Protein AF-A0A7Y2E6Q7-F1 (afdb_monomer_lite)

Structure (mmCIF, N/CA/C/O backbone):
data_AF-A0A7Y2E6Q7-F1
#
_entry.id   AF-A0A7Y2E6Q7-F1
#
loop_
_atom_site.group_PDB
_atom_site.id
_atom_site.type_symbol
_atom_site.label_atom_id
_atom_site.label_alt_id
_atom_site.label_comp_id
_atom_site.label_asym_id
_atom_site.label_entity_id
_atom_site.label_seq_id
_atom_site.pdbx_PDB_ins_code
_atom_site.Cartn_x
_atom_site.Cartn_y
_atom_site.Cartn_z
_atom_site.occupancy
_atom_site.B_iso_or_equiv
_atom_site.auth_seq_id
_atom_site.auth_comp_id
_atom_site.auth_asym_id
_atom_site.auth_atom_id
_atom_site.pdbx_PDB_model_num
ATOM 1 N N . MET A 1 1 ? 32.417 20.825 -44.398 1.00 62.53 1 MET A N 1
ATOM 2 C CA . MET A 1 1 ? 32.266 21.211 -42.970 1.00 62.53 1 MET A CA 1
ATOM 3 C C . MET A 1 1 ? 30.807 21.233 -42.486 1.00 62.53 1 MET A C 1
ATOM 5 O O . MET A 1 1 ? 30.544 20.739 -41.401 1.00 62.53 1 MET A O 1
ATOM 9 N N . ARG A 1 2 ? 29.829 21.708 -43.280 1.00 69.94 2 ARG A N 1
ATOM 10 C CA . ARG A 1 2 ? 28.402 21.793 -42.879 1.00 69.94 2 ARG A CA 1
ATOM 11 C C . ARG A 1 2 ? 27.683 20.447 -42.642 1.00 69.94 2 ARG A C 1
ATOM 13 O O . ARG A 1 2 ? 26.778 20.384 -41.819 1.00 69.94 2 ARG A O 1
ATOM 20 N N . HIS A 1 3 ? 28.078 19.376 -43.336 1.00 67.69 3 HIS A N 1
ATOM 21 C CA . HIS A 1 3 ? 27.467 18.043 -43.184 1.00 67.69 3 HIS A CA 1
ATOM 22 C C . HIS A 1 3 ? 27.973 17.281 -41.950 1.00 67.69 3 HIS A C 1
ATOM 24 O O . HIS A 1 3 ? 27.185 16.613 -41.293 1.00 67.69 3 HIS A O 1
ATOM 30 N N . ALA A 1 4 ? 29.248 17.455 -4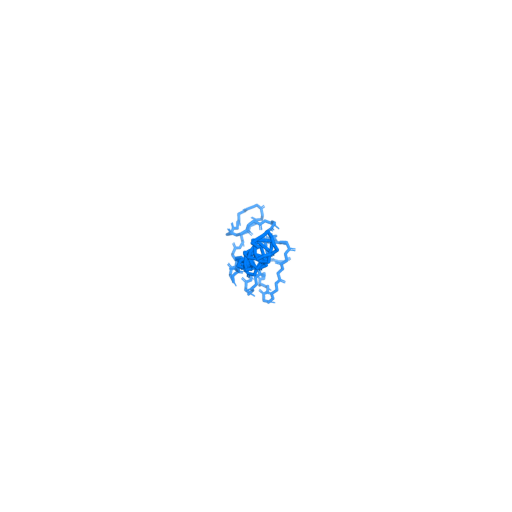1.582 1.00 73.31 4 ALA A N 1
ATOM 31 C CA . ALA A 1 4 ? 29.823 16.872 -40.368 1.00 73.31 4 ALA A CA 1
ATOM 32 C C . ALA A 1 4 ? 29.174 17.450 -39.099 1.00 73.31 4 ALA A C 1
ATOM 34 O O . ALA A 1 4 ? 28.849 16.710 -38.180 1.00 73.31 4 ALA A O 1
ATOM 35 N N . PHE A 1 5 ? 28.889 18.758 -39.089 1.00 74.00 5 PHE A N 1
ATOM 36 C CA . PHE A 1 5 ? 28.200 19.421 -37.978 1.00 74.00 5 PHE A CA 1
ATOM 37 C C . PHE A 1 5 ? 26.777 18.882 -37.752 1.00 74.00 5 PHE A C 1
ATOM 39 O O . PHE A 1 5 ? 26.379 18.638 -36.619 1.00 74.00 5 PHE A O 1
ATOM 46 N N . ARG A 1 6 ? 26.027 18.623 -38.833 1.00 79.44 6 ARG A N 1
ATOM 47 C CA . ARG A 1 6 ? 24.692 18.002 -38.760 1.00 79.44 6 ARG A CA 1
ATOM 48 C C . ARG A 1 6 ? 24.745 16.572 -38.229 1.00 79.44 6 ARG A C 1
ATOM 50 O O . ARG A 1 6 ? 23.897 16.196 -37.430 1.00 79.44 6 ARG A O 1
ATOM 57 N N . PHE A 1 7 ? 25.756 15.808 -38.638 1.00 79.25 7 PHE A N 1
ATOM 58 C CA . PHE A 1 7 ? 25.953 14.436 -38.174 1.00 79.25 7 PHE A CA 1
ATOM 59 C C . PHE A 1 7 ? 26.245 14.381 -36.670 1.00 79.25 7 PHE A C 1
ATOM 61 O O . PHE A 1 7 ? 25.611 13.611 -35.955 1.00 79.25 7 PHE A O 1
ATOM 68 N N . VAL A 1 8 ? 27.127 15.265 -36.186 1.00 86.75 8 VAL A N 1
ATOM 69 C CA . VAL A 1 8 ? 27.467 15.386 -34.759 1.00 86.75 8 VAL A CA 1
ATOM 70 C C . VAL A 1 8 ? 26.248 15.794 -33.926 1.00 86.75 8 VAL A C 1
ATOM 72 O O . VAL A 1 8 ? 26.014 15.233 -32.854 1.00 86.75 8 VAL A O 1
ATOM 75 N N . LEU A 1 9 ? 25.431 16.720 -34.437 1.00 83.75 9 LEU A N 1
ATOM 76 C CA . LEU A 1 9 ? 24.205 17.153 -33.768 1.00 83.75 9 LEU A CA 1
ATOM 77 C C . LEU A 1 9 ? 23.19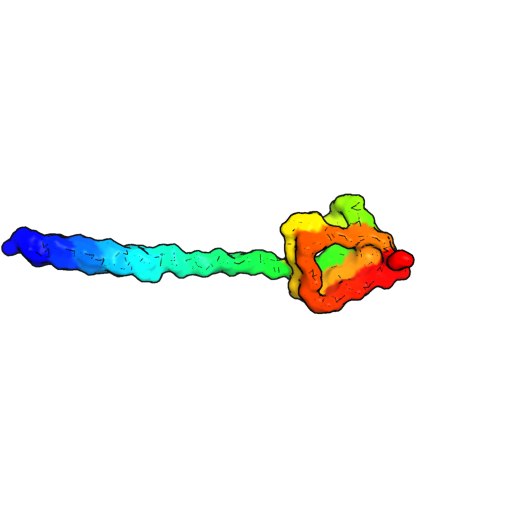2 16.003 -33.645 1.00 83.75 9 LEU A C 1
ATOM 79 O O . LEU A 1 9 ? 22.650 15.777 -32.566 1.00 83.75 9 LEU A O 1
ATOM 83 N N . CYS A 1 10 ? 22.982 15.232 -34.717 1.00 85.12 10 CYS A N 1
ATOM 84 C CA . CYS A 1 10 ? 22.103 14.061 -34.691 1.00 85.12 10 CYS A CA 1
ATOM 85 C C . CYS A 1 10 ? 22.602 12.986 -33.716 1.00 85.12 10 CYS A C 1
ATOM 87 O O . CYS A 1 10 ? 21.798 12.432 -32.967 1.00 85.12 10 CYS A O 1
ATOM 89 N N . SER A 1 11 ? 23.912 12.721 -33.673 1.00 81.31 11 SER A N 1
ATOM 90 C CA . SER A 1 11 ? 24.475 11.754 -32.722 1.00 81.31 11 SER A CA 1
ATOM 91 C C . SER A 1 11 ? 24.342 12.204 -31.264 1.00 81.31 11 SER A C 1
ATOM 93 O O . SER A 1 11 ? 24.073 11.376 -30.399 1.00 81.31 11 SER A O 1
ATOM 95 N N . LEU A 1 12 ? 24.457 13.507 -30.987 1.00 85.69 12 LEU A N 1
ATOM 96 C CA . LEU A 1 12 ? 24.258 14.061 -29.644 1.00 85.69 12 LEU A CA 1
ATOM 97 C C . LEU A 1 12 ? 22.802 13.947 -29.180 1.00 85.69 12 LEU A C 1
ATOM 99 O O . LEU A 1 12 ? 22.553 13.576 -28.036 1.00 85.69 12 LEU A O 1
ATOM 103 N N . VAL A 1 13 ? 21.843 14.213 -30.071 1.00 86.75 13 VAL A N 1
ATOM 104 C CA . VAL A 1 13 ? 20.408 14.069 -29.772 1.00 86.75 13 VAL A CA 1
ATOM 105 C C . VAL A 1 13 ? 20.047 12.607 -29.508 1.00 86.75 13 VAL A C 1
ATOM 107 O O . VAL A 1 13 ? 19.328 12.314 -28.554 1.00 86.75 13 VAL A O 1
ATOM 110 N N . PHE A 1 14 ? 20.581 11.683 -30.309 1.00 83.88 14 PHE A N 1
ATOM 111 C CA . PHE A 1 14 ? 20.342 10.252 -30.122 1.00 83.88 14 PHE A CA 1
ATOM 112 C C . PHE A 1 14 ? 20.940 9.737 -28.805 1.00 83.88 14 PHE A C 1
ATOM 114 O O . PHE A 1 14 ? 20.283 8.997 -28.075 1.00 83.88 14 PHE A O 1
ATOM 121 N N . ALA A 1 15 ? 22.152 10.183 -28.458 1.00 83.62 15 ALA A N 1
ATOM 122 C CA . ALA A 1 15 ? 22.775 9.852 -27.182 1.00 83.62 15 ALA A CA 1
ATOM 123 C C . ALA A 1 15 ? 21.961 10.394 -25.995 1.00 83.62 15 ALA A C 1
ATOM 125 O O . ALA A 1 15 ? 21.706 9.653 -25.053 1.00 83.62 15 ALA A O 1
ATOM 126 N N . ALA A 1 16 ? 21.485 11.642 -26.051 1.00 81.19 16 ALA A N 1
ATOM 127 C CA . ALA A 1 16 ? 20.678 12.233 -24.981 1.00 81.19 16 ALA A CA 1
ATOM 128 C C . ALA A 1 16 ? 19.351 11.485 -24.743 1.00 81.19 16 ALA A C 1
ATOM 130 O O . ALA A 1 16 ? 18.948 11.301 -23.596 1.00 81.19 16 ALA A O 1
ATOM 131 N N . ALA A 1 17 ? 18.701 10.999 -25.806 1.00 79.88 17 ALA A N 1
ATOM 132 C CA . ALA A 1 17 ? 17.475 10.208 -25.692 1.00 79.88 17 ALA A CA 1
ATOM 133 C C . ALA A 1 17 ? 17.704 8.849 -25.001 1.00 79.88 17 ALA A C 1
ATOM 135 O O . ALA A 1 17 ? 16.835 8.385 -24.264 1.00 79.88 17 ALA A O 1
ATOM 136 N N . ALA A 1 18 ? 18.880 8.237 -25.179 1.00 78.19 18 ALA A N 1
ATOM 137 C CA . ALA A 1 18 ? 19.218 6.963 -24.542 1.00 78.19 18 ALA A CA 1
ATOM 138 C C . ALA A 1 18 ? 19.367 7.073 -23.011 1.00 78.19 18 ALA A C 1
ATOM 140 O O . ALA A 1 18 ? 19.094 6.109 -22.301 1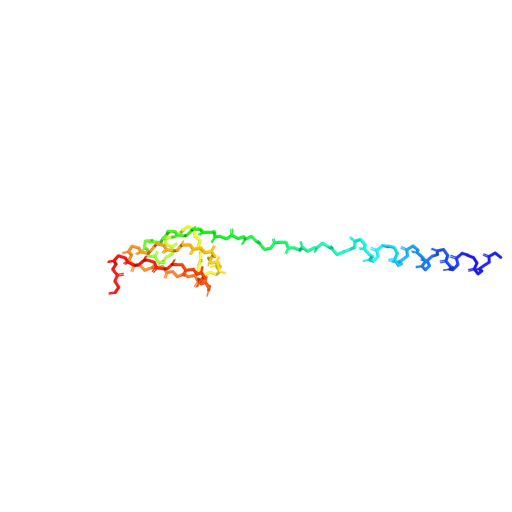.00 78.19 18 ALA A O 1
ATOM 141 N N . PHE A 1 19 ? 19.745 8.246 -22.490 1.00 73.88 19 PHE A N 1
ATOM 142 C CA . PHE A 1 19 ? 19.899 8.480 -21.047 1.00 73.88 19 PHE A CA 1
ATOM 143 C C . PHE A 1 19 ? 18.620 8.972 -20.351 1.00 73.88 19 PHE A C 1
ATOM 145 O O . PHE A 1 19 ? 18.586 9.038 -19.126 1.00 73.88 19 PHE A O 1
ATOM 152 N N . ALA A 1 20 ? 17.560 9.300 -21.096 1.00 73.44 20 ALA A N 1
ATOM 153 C CA . ALA A 1 20 ? 16.317 9.839 -20.533 1.00 73.44 20 ALA A CA 1
ATOM 154 C C . ALA A 1 20 ? 15.384 8.772 -19.925 1.00 73.44 20 ALA A C 1
ATOM 156 O O . ALA A 1 20 ? 14.347 9.109 -19.359 1.00 73.44 20 ALA A O 1
ATOM 157 N N . SER A 1 21 ? 15.729 7.488 -20.037 1.00 68.06 21 SER A N 1
ATOM 158 C CA . SER A 1 21 ? 14.903 6.397 -19.515 1.00 68.06 21 SER A CA 1
ATOM 159 C C . SER A 1 21 ? 15.243 6.117 -18.050 1.00 68.06 21 SER A C 1
ATOM 161 O O . SER A 1 21 ? 15.958 5.163 -17.749 1.00 68.06 21 SER A O 1
ATOM 163 N N . SER A 1 22 ? 14.743 6.939 -17.123 1.00 72.44 22 SER A N 1
ATOM 164 C CA . SER A 1 22 ? 14.649 6.526 -15.720 1.00 72.44 22 SER A CA 1
ATOM 165 C C . SER A 1 22 ? 13.351 5.741 -15.532 1.00 72.44 22 SER A C 1
ATOM 167 O O . SER A 1 22 ? 12.247 6.263 -15.685 1.00 72.44 22 SER A O 1
ATOM 169 N N . THR A 1 23 ? 13.458 4.450 -15.228 1.00 71.69 23 THR A N 1
ATOM 170 C CA . THR A 1 23 ? 12.301 3.689 -14.755 1.00 71.69 23 THR A CA 1
ATOM 171 C C . THR A 1 23 ? 11.968 4.204 -13.362 1.00 71.69 23 THR A C 1
ATOM 173 O O . THR A 1 23 ? 12.725 3.962 -12.421 1.00 71.69 23 THR A O 1
ATOM 176 N N . ALA A 1 24 ? 10.872 4.949 -13.223 1.00 74.31 24 ALA A N 1
ATOM 177 C CA . ALA A 1 24 ? 10.325 5.271 -11.914 1.00 74.31 24 ALA A CA 1
ATOM 178 C C . ALA A 1 24 ? 9.952 3.946 -11.236 1.00 74.31 24 ALA A C 1
ATOM 180 O O . ALA A 1 24 ? 9.001 3.279 -11.641 1.00 74.31 24 ALA A O 1
ATOM 181 N N . GLN A 1 25 ? 10.756 3.523 -10.264 1.00 72.69 25 GLN A N 1
ATOM 182 C CA . GLN A 1 25 ? 10.464 2.333 -9.483 1.00 72.69 25 GLN A CA 1
ATOM 183 C C . GLN A 1 25 ? 9.311 2.695 -8.547 1.00 72.69 25 GLN A C 1
ATOM 185 O O . GLN A 1 25 ? 9.439 3.624 -7.749 1.00 72.69 25 GLN A O 1
ATOM 190 N N . ALA A 1 26 ? 8.166 2.031 -8.705 1.00 74.62 26 ALA A N 1
ATOM 191 C CA . ALA A 1 26 ? 7.027 2.251 -7.826 1.00 74.62 26 ALA A CA 1
ATOM 192 C C . ALA A 1 26 ? 7.423 1.902 -6.385 1.00 74.62 26 ALA A C 1
ATOM 194 O O . ALA A 1 26 ? 8.121 0.914 -6.150 1.00 74.62 26 ALA A O 1
ATOM 195 N N . GLU A 1 27 ? 7.005 2.729 -5.429 1.00 82.00 27 GLU A N 1
ATOM 196 C CA . GLU A 1 27 ? 7.202 2.444 -4.013 1.00 82.00 27 GLU A CA 1
ATOM 197 C C . GLU A 1 27 ? 6.340 1.238 -3.621 1.00 82.00 27 GLU A C 1
ATOM 199 O O . GLU A 1 27 ? 5.112 1.273 -3.717 1.00 82.00 27 GLU A O 1
ATOM 204 N N . THR A 1 28 ? 6.997 0.150 -3.220 1.00 88.88 28 THR A N 1
ATOM 205 C CA . THR A 1 28 ? 6.337 -1.078 -2.771 1.00 88.88 28 THR A CA 1
ATOM 206 C C . THR A 1 28 ? 5.960 -0.947 -1.298 1.00 88.88 28 THR A C 1
ATOM 208 O O . THR A 1 28 ? 6.819 -0.658 -0.467 1.00 88.88 28 THR A O 1
ATOM 211 N N . ASN A 1 29 ? 4.701 -1.240 -0.958 1.00 95.75 29 ASN A N 1
ATOM 212 C CA . ASN A 1 29 ? 4.204 -1.240 0.422 1.00 95.75 29 ASN A CA 1
ATOM 213 C C . ASN A 1 29 ? 3.995 -2.688 0.897 1.00 95.75 29 ASN A C 1
ATOM 215 O O . ASN A 1 29 ? 2.921 -3.249 0.667 1.00 95.75 29 ASN A O 1
ATOM 219 N N . PRO A 1 30 ? 4.999 -3.330 1.524 1.00 95.88 30 PRO A N 1
ATOM 220 C CA . PRO A 1 30 ? 4.962 -4.769 1.783 1.00 95.88 30 PRO A CA 1
ATOM 221 C C . PRO A 1 30 ? 4.057 -5.176 2.948 1.00 95.88 30 PRO A C 1
ATOM 223 O O . PRO A 1 30 ? 3.635 -6.329 3.028 1.00 95.88 30 PRO A O 1
ATOM 226 N N . VAL A 1 31 ? 3.776 -4.263 3.881 1.00 97.06 31 VAL A N 1
ATOM 227 C CA . VAL A 1 31 ? 2.958 -4.541 5.067 1.00 97.06 31 VAL A CA 1
ATOM 228 C C . VAL A 1 31 ? 2.040 -3.361 5.349 1.00 97.06 31 VAL A C 1
ATOM 230 O O . VAL A 1 31 ? 2.524 -2.245 5.498 1.00 97.06 31 VAL A O 1
ATOM 233 N N . ASN A 1 32 ? 0.736 -3.601 5.490 1.00 97.31 32 ASN A N 1
ATOM 234 C CA . ASN A 1 32 ? -0.226 -2.602 5.959 1.00 97.31 32 ASN A CA 1
ATOM 235 C C . ASN A 1 32 ? -0.953 -3.096 7.215 1.00 97.31 32 ASN A C 1
ATOM 237 O O . ASN A 1 32 ? -1.379 -4.248 7.279 1.00 97.31 32 ASN A O 1
ATOM 241 N N . LEU A 1 33 ? -1.132 -2.206 8.191 1.00 97.50 33 LEU A N 1
ATOM 242 C CA . LEU A 1 33 ? -1.971 -2.426 9.367 1.00 97.50 33 LEU A CA 1
ATOM 243 C C . LEU A 1 33 ? -3.089 -1.383 9.363 1.00 97.50 33 LEU A C 1
ATOM 245 O O . LEU A 1 33 ? -2.815 -0.181 9.309 1.00 97.50 33 LEU A O 1
ATOM 249 N N . ALA A 1 34 ? -4.332 -1.846 9.444 1.00 96.81 34 ALA A N 1
ATOM 250 C CA . ALA A 1 34 ? -5.518 -1.003 9.463 1.00 96.81 34 ALA A CA 1
ATOM 251 C C . ALA A 1 34 ? -6.397 -1.321 10.675 1.00 96.81 34 ALA A C 1
ATOM 253 O O . ALA A 1 34 ? -6.683 -2.485 10.967 1.00 96.81 34 ALA A O 1
ATOM 254 N N . LEU A 1 35 ? -6.861 -0.277 11.363 1.00 95.06 35 LEU A N 1
ATOM 255 C CA . LEU A 1 35 ? -7.904 -0.410 12.375 1.00 95.06 35 LEU A CA 1
ATOM 256 C C . LEU A 1 35 ? -9.270 -0.278 11.694 1.00 95.06 35 LEU A C 1
ATOM 258 O O . LEU A 1 35 ? -9.955 -1.279 11.522 1.00 95.06 35 LEU A O 1
ATOM 262 N N . PHE A 1 36 ? -9.617 0.926 11.242 1.00 94.44 36 PHE A N 1
ATOM 263 C CA . PHE A 1 36 ? -10.755 1.230 10.368 1.00 94.44 36 PHE A CA 1
ATOM 264 C C . PHE A 1 36 ? -10.337 2.341 9.390 1.00 94.44 36 PHE A C 1
ATOM 266 O O . PHE A 1 36 ? -9.532 3.179 9.775 1.00 94.44 36 PHE A O 1
ATOM 273 N N . ASN A 1 37 ? -10.867 2.428 8.168 1.00 90.44 37 ASN A N 1
ATOM 274 C CA . ASN A 1 37 ? -10.584 3.575 7.284 1.00 90.44 37 ASN A CA 1
ATOM 275 C C . ASN A 1 37 ? -11.099 4.897 7.910 1.00 90.44 37 ASN A C 1
ATOM 277 O O . ASN A 1 37 ? -12.288 4.948 8.238 1.00 90.44 37 ASN A O 1
ATOM 281 N N . PRO A 1 38 ? -10.286 5.968 8.075 1.00 93.94 38 PRO A N 1
ATOM 282 C CA . PRO A 1 38 ? -8.940 6.200 7.523 1.00 93.94 38 PRO A CA 1
ATOM 283 C C . PRO A 1 38 ? -7.747 5.956 8.470 1.00 93.94 38 PRO A C 1
ATOM 285 O O . PRO A 1 38 ? -6.627 6.342 8.145 1.00 93.94 38 PRO A O 1
ATOM 288 N N . ILE A 1 39 ? -7.936 5.323 9.629 1.00 97.00 39 ILE A N 1
ATOM 289 C CA . ILE A 1 39 ? -6.856 4.933 10.553 1.00 97.00 39 ILE A CA 1
ATOM 290 C C . ILE A 1 39 ? -6.144 3.664 10.051 1.00 97.00 39 ILE A C 1
ATOM 292 O O . ILE A 1 39 ? -6.502 2.531 10.395 1.00 97.00 39 ILE A O 1
ATOM 296 N N . GLN A 1 40 ? -5.110 3.879 9.240 1.00 97.12 40 GLN A N 1
ATOM 297 C CA . GLN A 1 40 ? -4.248 2.853 8.647 1.00 97.12 40 GLN A CA 1
ATOM 298 C C . GLN A 1 40 ? -2.872 3.432 8.280 1.00 97.12 40 GLN A C 1
ATOM 300 O O . GLN A 1 40 ? -2.731 4.650 8.178 1.00 97.12 40 GLN A O 1
ATOM 305 N N . ILE A 1 41 ? -1.859 2.574 8.094 1.00 96.75 41 ILE A N 1
ATOM 306 C CA . ILE A 1 41 ? -0.499 3.009 7.704 1.00 96.75 41 ILE A CA 1
ATOM 307 C C . ILE A 1 41 ? -0.513 3.607 6.294 1.00 96.75 41 ILE A C 1
ATOM 309 O O . ILE A 1 41 ? 0.036 4.684 6.068 1.00 96.75 41 ILE A O 1
ATOM 313 N N . PHE A 1 42 ? -1.169 2.915 5.360 1.00 96.12 42 PHE A N 1
ATOM 314 C CA . PHE A 1 42 ? -1.306 3.346 3.974 1.00 96.12 42 PHE A CA 1
ATOM 315 C C . PHE A 1 42 ? -2.760 3.628 3.639 1.00 96.12 42 PHE A C 1
ATOM 317 O O . PHE A 1 42 ? -3.635 2.813 3.928 1.00 96.12 42 PHE A O 1
ATOM 324 N N . GLY A 1 43 ? -2.998 4.788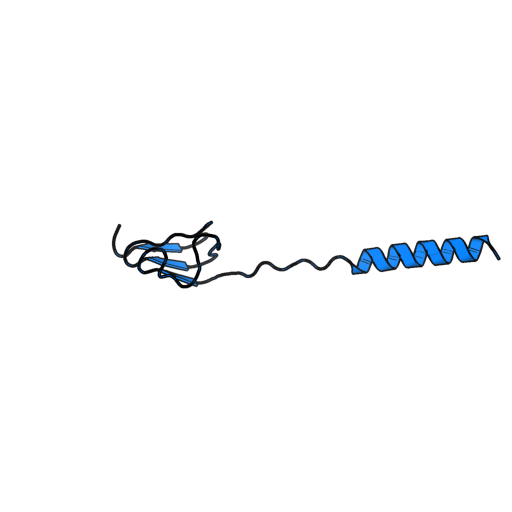 3.027 1.00 94.81 43 GLY A N 1
ATOM 325 C CA . GLY A 1 43 ? -4.329 5.253 2.662 1.00 94.81 43 GLY A CA 1
ATOM 326 C C . GLY A 1 43 ? -5.013 4.390 1.602 1.00 94.81 43 GLY A C 1
ATOM 327 O O . GLY A 1 43 ? -4.429 3.485 1.002 1.00 94.81 43 GLY A O 1
ATOM 328 N N . GLU A 1 44 ? -6.278 4.717 1.349 1.00 96.50 44 GLU A N 1
ATOM 329 C CA . GLU A 1 44 ? -7.120 3.952 0.429 1.00 96.50 44 GLU A CA 1
ATOM 330 C C . GLU A 1 44 ? -6.674 3.996 -1.033 1.00 96.50 44 GLU A C 1
ATOM 332 O O . GLU A 1 44 ? -6.981 3.066 -1.770 1.00 96.50 44 GLU A O 1
ATOM 337 N N . ASP A 1 45 ? -5.892 4.997 -1.432 1.00 95.88 45 ASP A N 1
ATOM 338 C CA . ASP A 1 45 ? -5.368 5.134 -2.798 1.00 95.88 45 ASP A CA 1
ATOM 339 C C . ASP A 1 45 ? -4.036 4.397 -3.025 1.00 95.88 45 ASP A C 1
ATOM 341 O O . ASP A 1 45 ? -3.508 4.366 -4.142 1.00 95.88 45 ASP A O 1
ATOM 345 N N . THR A 1 46 ? -3.490 3.781 -1.975 1.00 95.44 46 THR A N 1
ATOM 346 C CA . THR A 1 46 ? -2.197 3.095 -1.998 1.00 95.44 46 THR A CA 1
ATOM 347 C C . THR A 1 46 ? -2.388 1.587 -2.160 1.00 95.44 46 THR A C 1
ATOM 349 O O . THR A 1 46 ? -3.219 0.988 -1.476 1.00 95.44 46 THR A O 1
ATOM 352 N N . SER A 1 47 ? -1.608 0.962 -3.049 1.00 96.44 47 SER A N 1
ATOM 353 C CA . SER A 1 47 ? -1.565 -0.500 -3.205 1.00 96.44 47 SER A CA 1
ATOM 354 C C . SER A 1 47 ? -0.624 -1.135 -2.178 1.00 96.44 47 SER A C 1
ATOM 356 O O . SER A 1 47 ? 0.435 -0.579 -1.877 1.00 96.44 47 SER A O 1
ATOM 358 N N . VAL A 1 48 ? -0.999 -2.311 -1.674 1.00 96.44 48 VAL A N 1
ATOM 359 C CA . VAL A 1 48 ? -0.206 -3.125 -0.739 1.00 96.44 48 VAL A CA 1
ATOM 360 C C . VAL A 1 48 ? 0.215 -4.413 -1.441 1.00 96.44 48 VAL A C 1
ATOM 362 O O . VAL A 1 48 ? -0.618 -5.129 -1.996 1.00 96.44 48 VAL A O 1
ATOM 365 N N . GLU A 1 49 ? 1.507 -4.719 -1.407 1.00 96.56 49 GLU A N 1
ATOM 366 C CA . GLU A 1 49 ? 2.112 -5.877 -2.074 1.00 96.56 49 GLU A CA 1
ATOM 367 C C . GLU A 1 49 ? 2.816 -6.750 -1.031 1.00 96.56 49 GLU A C 1
ATOM 369 O O . GLU A 1 49 ? 4.029 -6.682 -0.844 1.00 96.56 49 GLU A O 1
ATOM 374 N N . GLY A 1 50 ? 2.044 -7.554 -0.307 1.00 96.44 50 GLY A N 1
ATOM 375 C CA . GLY A 1 50 ? 2.566 -8.427 0.735 1.00 96.44 50 GLY A CA 1
ATOM 376 C C . GLY A 1 50 ? 1.485 -8.836 1.721 1.00 96.44 50 GLY A C 1
ATOM 377 O O . GLY A 1 50 ? 0.678 -9.710 1.416 1.00 96.44 50 GLY A O 1
ATOM 378 N N . VAL A 1 51 ? 1.484 -8.245 2.915 1.00 97.38 51 VAL A N 1
ATOM 379 C CA . VAL A 1 51 ? 0.548 -8.610 3.987 1.00 97.38 51 VAL A CA 1
ATOM 380 C C . VAL A 1 51 ? -0.272 -7.407 4.424 1.00 97.38 51 VAL A C 1
ATOM 382 O O . VAL A 1 51 ? 0.273 -6.379 4.821 1.00 97.38 51 VAL A O 1
ATOM 385 N N . ARG A 1 52 ? -1.594 -7.557 4.434 1.00 97.31 52 ARG A N 1
ATOM 386 C CA . ARG A 1 52 ? -2.505 -6.619 5.084 1.00 97.31 52 ARG A CA 1
ATOM 387 C C . ARG A 1 52 ? -3.112 -7.260 6.326 1.00 97.31 52 ARG A C 1
ATOM 389 O O . ARG A 1 52 ? -3.606 -8.381 6.267 1.00 97.31 52 ARG A O 1
ATOM 396 N N . VAL A 1 53 ? -3.084 -6.537 7.442 1.00 97.56 53 VAL A N 1
ATOM 397 C CA . VAL A 1 53 ? -3.768 -6.908 8.686 1.00 97.56 53 VAL A CA 1
ATOM 398 C C . VAL A 1 53 ? -4.842 -5.867 8.980 1.00 97.56 53 VAL A C 1
ATOM 400 O O . VAL A 1 53 ? -4.532 -4.699 9.211 1.00 97.56 53 VAL A O 1
ATOM 403 N N . ASN A 1 54 ? -6.100 -6.294 8.993 1.00 95.56 54 ASN A N 1
ATOM 404 C CA . ASN A 1 54 ? -7.268 -5.467 9.270 1.00 95.56 54 ASN A CA 1
ATOM 405 C C . ASN A 1 54 ? -7.894 -5.900 10.594 1.00 95.56 54 ASN A C 1
ATOM 407 O O . ASN A 1 54 ? -8.352 -7.033 10.747 1.00 95.56 54 ASN A O 1
ATOM 411 N N . LEU A 1 55 ? -7.927 -4.992 11.563 1.00 95.00 55 LEU A N 1
ATOM 412 C CA . LEU A 1 55 ? -8.507 -5.282 12.872 1.00 95.00 55 LEU A CA 1
ATOM 413 C C . LEU A 1 55 ? -10.038 -5.145 12.844 1.00 95.00 55 LEU A C 1
ATOM 415 O O . LEU A 1 55 ? -10.727 -5.972 13.434 1.00 95.00 55 LEU A O 1
ATOM 419 N N . ILE A 1 56 ? -10.562 -4.126 12.151 1.00 94.56 56 ILE A N 1
ATOM 420 C CA . ILE A 1 56 ? -12.007 -3.904 11.965 1.00 94.56 56 ILE A CA 1
ATOM 421 C C . ILE A 1 56 ? -12.331 -3.743 10.476 1.00 94.56 56 ILE A C 1
ATOM 423 O O . ILE A 1 56 ? -13.153 -4.482 9.952 1.00 94.56 56 ILE A O 1
ATOM 427 N N . TYR A 1 57 ? -11.702 -2.784 9.785 1.00 92.56 57 TYR A N 1
ATOM 428 C CA . TYR A 1 57 ? -11.963 -2.530 8.362 1.00 92.56 57 TYR A CA 1
ATOM 429 C C . TYR A 1 57 ? -10.829 -1.749 7.675 1.00 92.56 57 TYR A C 1
ATOM 431 O O . TYR A 1 57 ? -10.691 -0.541 7.858 1.00 92.56 57 TYR A O 1
ATOM 439 N N . GLY A 1 58 ? -10.023 -2.404 6.843 1.00 93.94 58 GLY A N 1
ATOM 440 C CA . GLY A 1 58 ? -9.022 -1.719 6.014 1.00 93.94 58 GLY A CA 1
ATOM 441 C C . GLY A 1 58 ? -9.516 -1.451 4.599 1.00 93.94 58 GLY A C 1
ATOM 442 O O . GLY A 1 58 ? -10.347 -2.188 4.070 1.00 93.94 58 GLY A O 1
ATOM 443 N N . LYS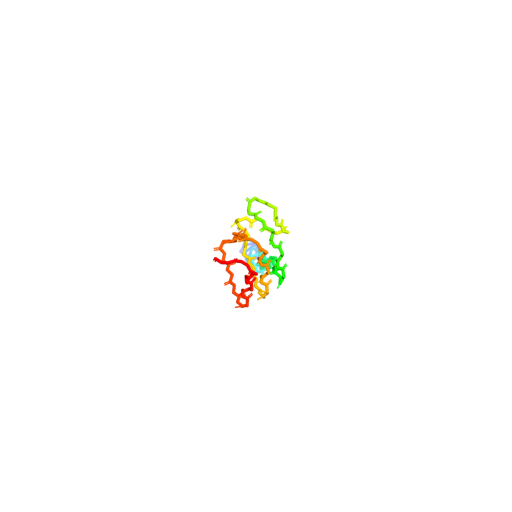 A 1 59 ? -8.976 -0.408 3.962 1.00 95.31 59 LYS A N 1
ATOM 444 C CA . LYS A 1 59 ? -9.260 -0.093 2.557 1.00 95.31 59 LYS A CA 1
ATOM 445 C C . LYS A 1 59 ? -7.977 0.359 1.872 1.00 95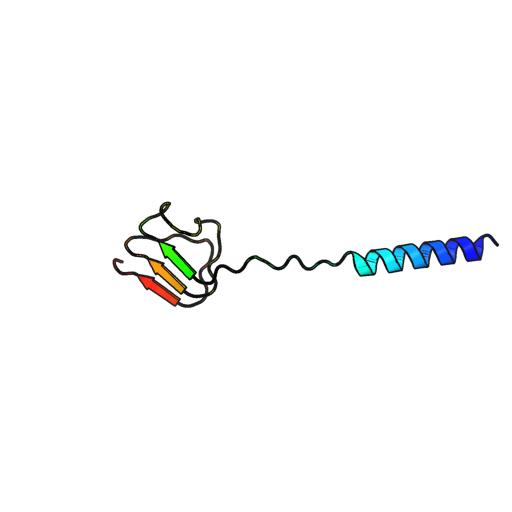.31 59 LYS A C 1
ATOM 447 O O . LYS A 1 59 ? -7.352 1.309 2.321 1.00 95.31 59 LYS A O 1
ATOM 452 N N . ASN A 1 60 ? -7.623 -0.316 0.784 1.00 96.31 60 ASN A N 1
ATOM 453 C CA . ASN A 1 60 ? -6.482 -0.022 -0.086 1.00 96.31 60 ASN A CA 1
ATOM 454 C C . ASN A 1 60 ? -6.927 -0.189 -1.539 1.00 96.31 60 ASN A C 1
ATOM 456 O O . ASN A 1 60 ? -7.902 -0.905 -1.786 1.00 96.31 60 ASN A O 1
ATOM 460 N N . ARG A 1 61 ? -6.204 0.432 -2.475 1.00 96.69 61 ARG A N 1
ATOM 461 C CA . ARG A 1 61 ? -6.549 0.416 -3.902 1.00 96.69 61 ARG A CA 1
ATOM 462 C C . ARG A 1 61 ? -6.508 -1.002 -4.453 1.00 96.69 61 ARG A C 1
ATOM 464 O O . ARG A 1 61 ? -7.485 -1.480 -5.012 1.00 96.69 61 ARG A O 1
ATOM 471 N N . ASP A 1 62 ? -5.387 -1.669 -4.204 1.00 96.62 62 ASP A N 1
ATOM 472 C CA . ASP A 1 62 ? -5.150 -3.064 -4.543 1.00 96.62 62 ASP A CA 1
ATOM 473 C C . ASP A 1 62 ? -4.418 -3.725 -3.381 1.00 96.62 62 ASP A C 1
ATOM 475 O O . ASP A 1 62 ? -3.576 -3.096 -2.731 1.00 96.62 62 ASP A O 1
ATOM 479 N N . VAL A 1 63 ? -4.710 -5.000 -3.137 1.00 96.12 63 VAL A N 1
ATOM 480 C CA . VAL A 1 63 ? -3.930 -5.829 -2.217 1.00 96.12 63 VAL A CA 1
ATOM 481 C C . VAL A 1 63 ? -3.551 -7.114 -2.915 1.00 96.12 63 VAL A C 1
ATOM 483 O O . VAL A 1 63 ? -4.412 -7.901 -3.302 1.00 96.12 63 VAL A O 1
ATOM 486 N N . THR A 1 64 ? -2.247 -7.319 -3.048 1.00 96.31 64 THR A N 1
ATOM 487 C CA . THR A 1 64 ? -1.664 -8.545 -3.582 1.00 96.31 64 THR A CA 1
ATOM 488 C C . THR A 1 64 ? -0.933 -9.254 -2.452 1.00 96.31 64 THR A C 1
ATOM 490 O O . THR A 1 64 ? -0.099 -8.646 -1.786 1.00 96.31 64 THR A O 1
ATOM 493 N N . GLY A 1 65 ? -1.228 -10.538 -2.242 1.00 95.69 65 GLY A N 1
ATOM 494 C CA . GLY A 1 65 ? -0.620 -11.352 -1.190 1.00 95.69 65 GLY A CA 1
ATOM 495 C C . GLY A 1 65 ? -1.644 -11.835 -0.166 1.00 95.69 65 GLY A C 1
ATOM 496 O O . GLY A 1 65 ? -2.673 -12.391 -0.545 1.00 95.69 65 GLY A O 1
ATOM 497 N N . LEU A 1 66 ? -1.338 -11.677 1.122 1.00 97.00 66 LEU A N 1
ATOM 498 C CA . LEU A 1 66 ? -2.158 -12.175 2.224 1.00 97.00 66 LEU A CA 1
ATOM 499 C C . LEU A 1 66 ? -2.963 -11.044 2.866 1.00 97.00 66 LEU A C 1
ATOM 501 O O . LEU A 1 66 ? -2.408 -10.013 3.240 1.00 97.00 66 LEU A O 1
ATOM 505 N N . ASP A 1 67 ? -4.257 -11.274 3.058 1.00 96.12 67 ASP A N 1
ATOM 506 C CA . ASP A 1 67 ? -5.162 -10.340 3.720 1.00 96.12 67 ASP A CA 1
ATOM 507 C C . ASP A 1 67 ? -5.798 -11.000 4.947 1.00 96.12 67 ASP A C 1
ATOM 509 O O . ASP A 1 67 ? -6.516 -11.994 4.830 1.00 96.12 67 ASP A O 1
ATOM 513 N N . LEU A 1 68 ? -5.489 -10.477 6.131 1.00 96.25 68 LEU A N 1
ATOM 514 C CA . LEU A 1 68 ? -5.889 -11.034 7.420 1.00 96.25 68 LEU A CA 1
ATOM 515 C C . LEU A 1 68 ? -6.871 -10.090 8.113 1.00 96.25 68 LEU A C 1
ATOM 517 O O . LEU A 1 68 ? -6.492 -8.989 8.502 1.00 96.25 68 LEU A O 1
ATOM 521 N N . GLY A 1 69 ? -8.114 -10.531 8.306 1.00 93.50 69 GLY A N 1
ATOM 522 C CA . GLY A 1 69 ? -9.135 -9.814 9.075 1.00 93.50 69 GLY A CA 1
ATOM 523 C C . GLY A 1 69 ? -9.370 -10.449 10.447 1.00 93.50 69 GLY A C 1
ATOM 524 O O . GLY A 1 69 ? -9.534 -11.665 10.527 1.00 93.50 69 GLY A O 1
ATOM 525 N N . LEU A 1 70 ? -9.401 -9.651 11.520 1.00 92.00 70 LEU A N 1
ATOM 526 C CA . LEU A 1 70 ? -9.833 -10.126 12.848 1.00 92.00 70 LEU A CA 1
ATOM 527 C C . LEU A 1 70 ? -11.358 -10.158 12.986 1.00 92.00 70 LEU A C 1
ATOM 529 O O . LEU A 1 70 ? -11.904 -11.078 13.590 1.00 92.00 70 LEU A O 1
ATOM 533 N N . ILE A 1 71 ? -12.030 -9.143 12.448 1.00 82.94 71 ILE A N 1
ATOM 534 C CA . ILE A 1 71 ? -13.487 -9.023 12.402 1.00 82.94 71 ILE A CA 1
ATOM 535 C C . ILE A 1 71 ? -13.858 -8.828 10.932 1.00 82.94 71 ILE A C 1
ATOM 537 O O . ILE A 1 71 ? -13.185 -8.066 10.238 1.00 82.94 71 ILE A O 1
ATOM 541 N N . ASN A 1 72 ? -14.873 -9.553 10.459 1.00 60.03 72 ASN A N 1
ATOM 542 C CA . ASN A 1 72 ? -15.349 -9.501 9.077 1.00 60.03 72 ASN A CA 1
ATOM 543 C C . ASN A 1 72 ? -16.868 -9.335 9.061 1.00 60.03 72 ASN A C 1
ATOM 545 O O . ASN A 1 72 ? -17.528 -10.108 9.794 1.00 60.03 72 ASN A O 1
#

Secondary structure (DSSP, 8-state):
-HHHHHHHHHHHHHHHHHH-----PPPP--EEEEEETTEESS-TTS-EEEEEEEEEE---S-EEEEEEES--

Organism: Eiseniibacteriota bacterium (NCBI:txid2212470)

Radius of gyration: 23.68 Å; chains: 1; bounding box: 48×34×56 Å

pLDDT: mean 88.04, std 10.31, range [60.03, 97.56]

Sequence (72 aa):
MRHAFRFVLCSLVFAAAAFASSTAQAETNPVNLALFNPIQIFGEDTSVEGVRVNLIYGKNRDVTGLDLGLIN

Foldseek 3Di:
DVVVVVVVVVVVVVVVVVPPDDDPDDDEAAEKEEAAPPRIPDGQDAEHAHEYEYADYDHHVYYHYYYHYPHD